Protein AF-A0A3P6U7C3-F1 (afdb_monomer)

Structure (mmCIF, N/CA/C/O backbone):
data_AF-A0A3P6U7C3-F1
#
_entry.id   AF-A0A3P6U7C3-F1
#
loop_
_atom_site.group_PDB
_atom_site.id
_atom_site.type_symbol
_atom_site.label_atom_id
_atom_site.label_alt_id
_atom_site.label_comp_id
_atom_site.label_asym_id
_atom_site.label_entity_id
_atom_site.label_seq_id
_atom_site.pdbx_PDB_ins_code
_atom_site.Cartn_x
_atom_site.Cartn_y
_atom_site.Cartn_z
_atom_site.occupancy
_atom_site.B_iso_or_equiv
_atom_site.auth_seq_id
_atom_site.auth_comp_id
_atom_site.auth_asym_id
_atom_site.auth_atom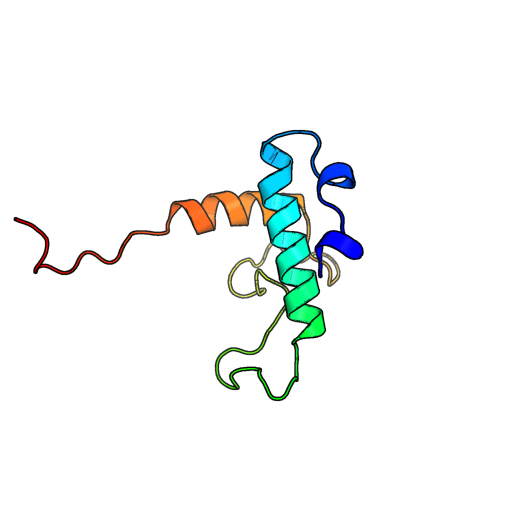_id
_atom_site.pdbx_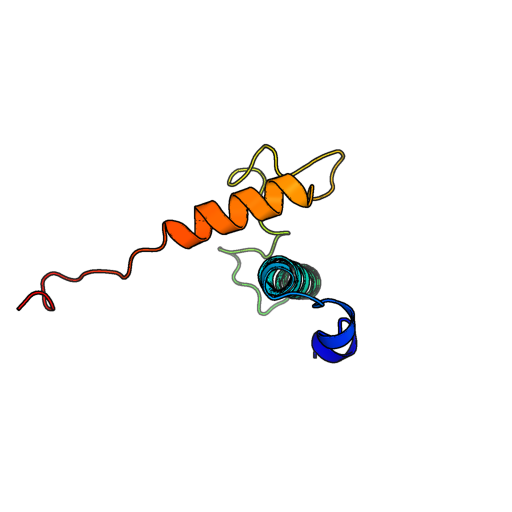PDB_model_num
ATOM 1 N N . MET A 1 1 ? 11.443 11.994 -0.040 1.00 67.06 1 MET A N 1
ATOM 2 C CA . MET A 1 1 ? 10.702 11.060 0.845 1.00 67.06 1 MET A CA 1
ATOM 3 C C . MET A 1 1 ? 9.221 11.170 0.522 1.00 67.06 1 MET A C 1
ATOM 5 O O . MET A 1 1 ? 8.813 12.268 0.170 1.00 67.06 1 MET A O 1
ATOM 9 N N . THR A 1 2 ? 8.431 10.093 0.611 1.00 79.06 2 THR A N 1
ATOM 10 C CA . THR A 1 2 ? 6.981 10.128 0.301 1.00 79.06 2 THR A CA 1
ATOM 11 C C . THR A 1 2 ? 6.250 11.207 1.103 1.00 79.06 2 THR A C 1
ATOM 13 O O . THR A 1 2 ? 5.397 11.887 0.558 1.00 79.06 2 THR A O 1
ATOM 16 N N . THR A 1 3 ? 6.682 11.466 2.338 1.00 82.12 3 THR A N 1
ATOM 17 C CA . THR A 1 3 ? 6.164 12.532 3.211 1.00 82.12 3 THR A CA 1
ATOM 18 C C . THR A 1 3 ? 6.363 13.955 2.677 1.00 82.12 3 THR A C 1
ATOM 20 O O . THR A 1 3 ? 5.639 14.852 3.084 1.00 82.12 3 THR A O 1
ATOM 23 N N . ALA A 1 4 ? 7.304 14.183 1.752 1.00 87.12 4 ALA A N 1
ATOM 24 C CA . ALA A 1 4 ? 7.495 15.492 1.121 1.00 87.12 4 ALA A CA 1
ATOM 25 C C . ALA A 1 4 ? 6.466 15.761 0.009 1.00 87.12 4 ALA A C 1
ATOM 27 O O . ALA A 1 4 ? 6.095 16.904 -0.225 1.00 87.12 4 ALA A O 1
ATOM 28 N N . THR A 1 5 ? 6.016 14.712 -0.685 1.00 88.50 5 THR A N 1
ATOM 29 C CA . THR A 1 5 ? 5.058 14.803 -1.802 1.00 88.50 5 THR A CA 1
ATOM 30 C C . THR A 1 5 ? 3.639 14.391 -1.405 1.00 88.50 5 THR A C 1
ATOM 32 O O . THR A 1 5 ? 2.692 14.669 -2.129 1.00 88.50 5 THR A O 1
ATOM 35 N N . PHE A 1 6 ? 3.491 13.708 -0.271 1.00 93.56 6 PHE A N 1
ATOM 36 C CA . PHE A 1 6 ? 2.239 13.215 0.293 1.00 93.56 6 PHE A CA 1
ATOM 37 C C . PHE A 1 6 ? 2.305 13.354 1.829 1.00 93.56 6 PHE A C 1
ATOM 39 O O . PHE A 1 6 ? 2.600 12.379 2.524 1.00 93.56 6 PHE A O 1
ATOM 46 N N . PRO A 1 7 ? 2.148 14.582 2.362 1.00 94.62 7 PRO A N 1
ATOM 47 C CA . PRO A 1 7 ? 2.361 14.879 3.779 1.00 94.62 7 PRO A CA 1
ATOM 48 C C . PRO A 1 7 ? 1.231 14.333 4.655 1.00 94.62 7 PRO A C 1
ATOM 50 O O . PRO A 1 7 ? 0.052 14.496 4.340 1.00 94.62 7 PRO A O 1
ATOM 53 N N . MET A 1 8 ? 1.588 13.717 5.780 1.00 93.62 8 MET A N 1
ATOM 54 C CA . MET A 1 8 ? 0.641 13.044 6.673 1.00 93.62 8 MET A CA 1
ATOM 55 C C . MET A 1 8 ? -0.363 14.021 7.290 1.00 93.62 8 MET A C 1
ATOM 57 O O . MET A 1 8 ? -1.552 13.729 7.350 1.00 93.62 8 MET A O 1
ATOM 61 N N . GLU A 1 9 ? 0.092 15.210 7.675 1.00 93.31 9 GLU A N 1
ATOM 62 C CA . GLU A 1 9 ? -0.695 16.241 8.359 1.00 93.31 9 GLU A CA 1
ATOM 63 C C . GLU A 1 9 ? -1.844 16.765 7.482 1.00 93.31 9 GLU A C 1
ATOM 65 O O . GLU A 1 9 ? -2.881 17.220 7.977 1.00 93.31 9 GLU A O 1
ATOM 70 N N . ALA A 1 10 ? -1.678 16.689 6.157 1.00 94.31 10 ALA A N 1
ATOM 71 C CA . ALA A 1 10 ? -2.716 17.046 5.199 1.00 94.31 10 ALA A CA 1
ATOM 72 C C . ALA A 1 10 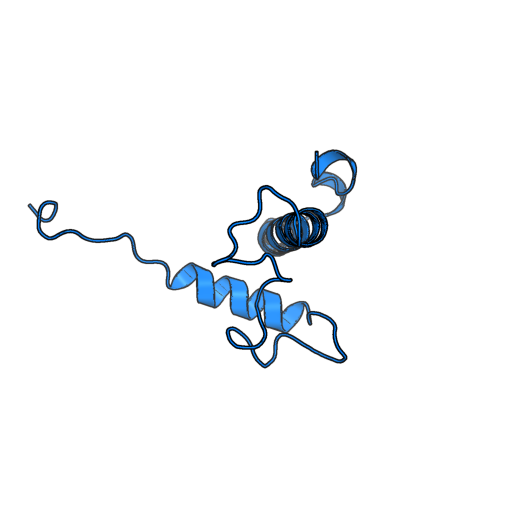? -3.749 15.925 5.004 1.00 94.31 10 ALA A C 1
ATOM 74 O O . ALA A 1 10 ? -4.905 16.224 4.717 1.00 94.31 10 ALA A O 1
ATOM 75 N N . GLN A 1 11 ? -3.340 14.663 5.159 1.00 94.94 11 GLN A N 1
ATOM 76 C CA . GLN A 1 11 ? -4.114 13.482 4.760 1.00 94.94 11 GLN A CA 1
ATOM 77 C C . GLN A 1 11 ? -4.791 12.756 5.931 1.00 94.94 11 GLN A C 1
ATOM 79 O O . GLN A 1 11 ? -5.764 12.045 5.711 1.00 94.94 11 GLN A O 1
ATOM 84 N N . VAL A 1 12 ? -4.280 12.915 7.154 1.00 96.25 12 VAL A N 1
ATOM 85 C CA . VAL A 1 12 ? -4.771 12.241 8.363 1.00 96.25 12 VAL A CA 1
ATOM 86 C C . VAL A 1 12 ? -5.404 13.277 9.283 1.00 96.25 12 VAL A C 1
ATOM 88 O O . VAL A 1 12 ? -4.712 14.161 9.792 1.00 96.25 12 VAL A O 1
ATOM 91 N N . LYS A 1 13 ? -6.721 13.189 9.485 1.00 96.88 13 LYS A N 1
ATOM 92 C CA . LYS A 1 13 ? -7.483 14.042 10.414 1.00 96.88 13 LYS A CA 1
ATOM 93 C C . LYS A 1 13 ? -7.985 13.255 11.615 1.00 96.88 13 LYS A C 1
ATOM 95 O O . LYS A 1 13 ? -8.029 13.805 12.711 1.00 96.88 13 LYS A O 1
ATOM 100 N N . ASN A 1 14 ? -8.263 11.973 11.418 1.00 96.06 14 ASN A N 1
ATOM 101 C CA . ASN A 1 14 ? -8.695 11.044 12.447 1.00 96.06 14 ASN A CA 1
ATOM 102 C C . ASN A 1 14 ? -7.807 9.783 12.457 1.00 96.06 14 ASN A C 1
ATOM 104 O O . ASN A 1 14 ? -7.161 9.475 11.449 1.00 96.06 14 ASN A O 1
ATOM 108 N N . PRO A 1 15 ? -7.759 9.021 13.567 1.00 92.81 15 PRO A N 1
ATOM 109 C CA . PRO A 1 15 ? -6.955 7.798 13.656 1.00 92.81 15 PRO A CA 1
ATOM 110 C C . PRO A 1 15 ? -7.231 6.780 12.539 1.00 92.81 15 PRO A C 1
ATOM 112 O O . PRO A 1 15 ? -6.310 6.131 12.044 1.00 92.81 15 PRO A O 1
ATOM 115 N N . GLU A 1 16 ? -8.481 6.657 12.101 1.00 90.38 16 GLU A N 1
ATOM 116 C CA . GLU A 1 16 ? -8.904 5.746 11.037 1.00 90.38 16 GLU A CA 1
ATOM 117 C C . GLU A 1 16 ? -8.340 6.098 9.651 1.00 90.38 16 GLU A C 1
ATOM 119 O O . GLU A 1 16 ? -8.210 5.208 8.805 1.00 90.38 16 GLU A O 1
ATOM 124 N N . ASP A 1 17 ? -7.939 7.352 9.423 1.00 94.94 17 ASP A N 1
ATOM 125 C CA . ASP A 1 17 ? -7.363 7.795 8.148 1.00 94.94 17 ASP A CA 1
ATOM 126 C C . ASP A 1 17 ? -5.961 7.217 7.928 1.00 94.94 17 ASP A C 1
ATOM 128 O O . ASP A 1 17 ? -5.511 7.073 6.788 1.00 94.94 17 ASP A O 1
ATOM 132 N N . VAL A 1 18 ? -5.266 6.847 9.012 1.00 95.62 18 VAL A N 1
ATOM 133 C CA . VAL A 1 18 ? -3.891 6.329 8.973 1.00 95.62 18 VAL A CA 1
ATOM 134 C C . VAL A 1 18 ? -3.797 5.063 8.122 1.00 95.62 18 VAL A C 1
ATOM 136 O O . VAL A 1 18 ? -2.822 4.895 7.387 1.00 95.62 18 VAL A O 1
ATOM 139 N N . ILE A 1 19 ? -4.821 4.202 8.163 1.00 95.88 19 ILE A N 1
ATOM 140 C CA . ILE A 1 19 ? -4.877 2.966 7.366 1.00 95.88 19 ILE A CA 1
ATOM 141 C C . ILE A 1 19 ? -4.791 3.309 5.876 1.00 95.88 19 ILE A C 1
ATOM 143 O O . ILE A 1 19 ? -3.937 2.789 5.154 1.00 95.88 19 ILE A O 1
ATOM 147 N N . MET A 1 20 ? -5.637 4.238 5.427 1.00 96.75 20 MET A N 1
ATOM 148 C CA . MET A 1 20 ? -5.690 4.646 4.026 1.00 96.75 20 MET A CA 1
ATOM 149 C C . MET A 1 20 ? -4.472 5.477 3.628 1.00 96.75 20 MET A C 1
ATOM 151 O O . MET A 1 20 ? -3.963 5.320 2.520 1.00 96.75 20 MET A O 1
ATOM 155 N N . TYR A 1 21 ? -3.954 6.320 4.522 1.00 96.69 21 TYR A N 1
ATOM 156 C CA . TYR A 1 21 ? -2.728 7.076 4.284 1.00 96.69 21 TYR A CA 1
ATOM 157 C C . TYR A 1 21 ? -1.532 6.153 4.024 1.00 96.69 21 TYR A C 1
ATOM 159 O O . TYR A 1 21 ? -0.859 6.297 3.001 1.00 96.69 21 TYR A 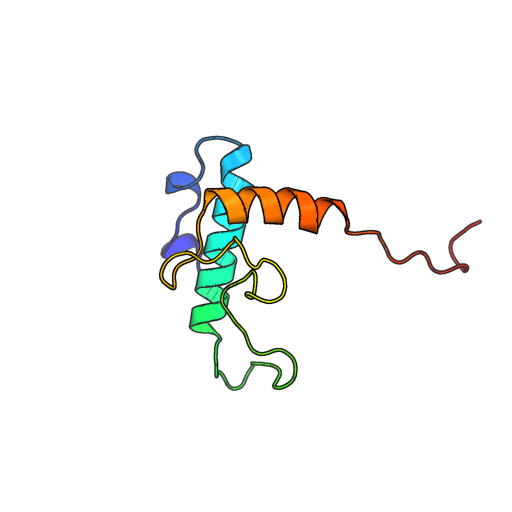O 1
ATOM 167 N N . LEU A 1 22 ? -1.287 5.176 4.905 1.00 96.88 22 LEU A N 1
ATOM 168 C CA . LEU A 1 22 ? -0.171 4.238 4.758 1.00 96.88 22 LEU A CA 1
ATOM 169 C C . LEU A 1 22 ? -0.318 3.376 3.504 1.00 96.88 22 LEU A C 1
ATOM 171 O O . LEU A 1 22 ? 0.663 3.153 2.794 1.00 96.88 22 LEU A O 1
ATOM 175 N N . TRP A 1 23 ? -1.537 2.931 3.200 1.00 97.38 23 TRP A N 1
ATOM 176 C CA . TRP A 1 23 ? -1.829 2.193 1.976 1.00 97.38 23 TRP A CA 1
ATOM 177 C C . TRP A 1 23 ? -1.531 3.018 0.711 1.00 97.38 23 TRP A C 1
ATOM 179 O O . TRP A 1 23 ? -0.787 2.551 -0.157 1.00 97.38 23 TRP A O 1
ATOM 189 N N . ARG A 1 24 ? -2.016 4.267 0.620 1.00 96.62 24 ARG A N 1
ATOM 190 C CA . ARG A 1 24 ? -1.724 5.162 -0.518 1.00 96.62 24 ARG A CA 1
ATOM 191 C C . ARG A 1 24 ? -0.227 5.444 -0.632 1.00 96.62 24 ARG A C 1
ATOM 193 O O . ARG A 1 24 ? 0.339 5.325 -1.716 1.00 96.62 24 ARG A O 1
ATOM 200 N N . ALA A 1 25 ? 0.435 5.752 0.483 1.00 96.81 25 ALA A N 1
ATOM 201 C CA . ALA A 1 25 ? 1.873 6.001 0.519 1.00 96.81 25 ALA A CA 1
ATOM 202 C C . ALA A 1 25 ? 2.688 4.790 0.030 1.00 96.81 25 ALA A C 1
ATOM 204 O O . ALA A 1 25 ? 3.627 4.960 -0.752 1.00 96.81 25 ALA A O 1
ATOM 205 N N . HIS A 1 26 ? 2.313 3.569 0.427 1.00 96.94 26 HIS A N 1
ATOM 206 C CA . HIS A 1 26 ? 2.930 2.344 -0.087 1.00 96.94 26 HIS A CA 1
ATOM 207 C C . HIS A 1 26 ? 2.707 2.171 -1.590 1.00 96.94 26 HIS A C 1
ATOM 209 O O . HIS A 1 26 ? 3.644 1.832 -2.308 1.00 96.94 26 HIS A O 1
ATOM 215 N N . ASN A 1 27 ? 1.507 2.456 -2.090 1.00 97.12 27 ASN A N 1
ATOM 216 C CA . ASN A 1 27 ? 1.196 2.324 -3.510 1.00 97.12 27 ASN A CA 1
ATOM 217 C C . ASN A 1 27 ? 1.876 3.374 -4.401 1.00 97.12 27 ASN A C 1
ATOM 219 O O . ASN A 1 27 ? 2.277 3.048 -5.522 1.00 97.12 27 ASN A O 1
ATOM 223 N N . ILE A 1 28 ? 2.113 4.586 -3.887 1.00 96.44 28 ILE A N 1
ATOM 224 C CA . ILE A 1 28 ? 2.986 5.588 -4.524 1.00 96.44 28 ILE A CA 1
ATOM 225 C C . ILE A 1 28 ? 4.408 5.027 -4.671 1.00 96.44 28 ILE A C 1
ATOM 227 O O . ILE A 1 28 ? 5.040 5.163 -5.721 1.00 96.44 28 ILE A O 1
ATOM 231 N N . VAL A 1 29 ? 4.920 4.366 -3.628 1.00 96.50 29 VAL A N 1
ATOM 232 C CA . VAL A 1 29 ? 6.249 3.743 -3.663 1.00 96.50 29 VAL A CA 1
ATOM 233 C C . VAL A 1 29 ? 6.277 2.547 -4.615 1.00 96.50 29 VAL A C 1
ATOM 235 O O . VAL A 1 29 ? 7.227 2.443 -5.389 1.00 96.50 29 VAL A O 1
ATOM 238 N N . ASN A 1 30 ? 5.247 1.697 -4.629 1.00 97.44 30 ASN A N 1
ATOM 239 C CA . ASN A 1 30 ? 5.144 0.578 -5.567 1.00 97.44 30 ASN A CA 1
ATOM 240 C C . ASN A 1 30 ? 5.169 1.065 -7.019 1.00 97.44 30 ASN A C 1
ATOM 242 O O . ASN A 1 30 ? 5.951 0.548 -7.807 1.00 97.44 30 ASN A O 1
ATOM 246 N N . ALA A 1 31 ? 4.398 2.105 -7.355 1.00 95.81 31 ALA A N 1
ATOM 247 C CA . ALA A 1 31 ? 4.415 2.698 -8.693 1.00 95.81 31 ALA A CA 1
ATOM 248 C C . ALA A 1 31 ? 5.803 3.238 -9.070 1.00 95.81 31 ALA A C 1
ATOM 250 O O . ALA A 1 31 ? 6.278 3.021 -10.179 1.00 95.81 31 ALA A O 1
ATOM 251 N N . ARG A 1 32 ? 6.490 3.908 -8.135 1.00 95.94 32 ARG A N 1
ATOM 252 C CA . ARG A 1 32 ? 7.846 4.432 -8.362 1.00 95.94 32 ARG A CA 1
ATOM 253 C C . ARG A 1 32 ? 8.884 3.325 -8.572 1.00 95.94 32 ARG A C 1
ATOM 255 O O . ARG A 1 32 ? 9.864 3.553 -9.283 1.00 95.94 32 ARG A O 1
ATOM 262 N N . LEU A 1 33 ? 8.738 2.200 -7.871 1.00 96.81 33 LEU A N 1
ATOM 263 C CA . LEU A 1 33 ? 9.697 1.091 -7.868 1.00 96.81 33 LEU A CA 1
ATOM 264 C C . LEU A 1 33 ? 9.420 0.030 -8.941 1.00 96.81 33 LEU A C 1
ATOM 266 O O . LEU A 1 33 ? 10.314 -0.765 -9.208 1.00 96.81 33 LEU A O 1
ATOM 270 N N . HIS A 1 34 ? 8.235 0.032 -9.549 1.00 97.38 34 HIS A N 1
ATOM 271 C CA . HIS A 1 34 ? 7.868 -0.903 -10.607 1.00 97.38 34 HIS A CA 1
ATOM 272 C C . HIS A 1 34 ? 8.880 -0.881 -11.761 1.00 97.38 34 HIS A C 1
ATOM 274 O O . HIS A 1 34 ? 9.183 0.187 -12.302 1.00 97.38 34 HIS A O 1
ATOM 280 N N . GLY A 1 35 ? 9.412 -2.050 -12.123 1.00 96.69 35 GLY A N 1
ATOM 281 C CA . GLY A 1 35 ? 10.366 -2.220 -13.219 1.00 96.69 35 GLY A CA 1
ATOM 282 C C . GLY A 1 35 ? 11.772 -1.676 -12.950 1.00 96.69 35 GLY A C 1
ATOM 283 O O . GLY A 1 35 ? 12.562 -1.552 -13.887 1.00 96.69 35 GLY A O 1
ATOM 284 N N . ARG A 1 36 ? 12.107 -1.310 -11.704 1.00 96.50 36 ARG A N 1
ATOM 285 C CA . ARG A 1 36 ? 13.473 -0.894 -11.344 1.00 96.50 36 ARG A CA 1
ATOM 286 C C . ARG A 1 36 ? 14.397 -2.095 -11.151 1.00 96.50 36 ARG A C 1
ATOM 288 O O . ARG A 1 36 ? 13.971 -3.179 -10.791 1.00 96.50 36 ARG A O 1
ATOM 295 N N . ASP A 1 37 ? 15.692 -1.856 -11.290 1.00 96.81 37 ASP A N 1
ATOM 296 C CA . ASP A 1 37 ? 16.780 -2.819 -11.066 1.00 96.81 37 ASP A CA 1
ATOM 297 C C . ASP A 1 37 ? 16.823 -3.426 -9.651 1.00 96.81 37 ASP A C 1
ATOM 299 O O . ASP A 1 37 ? 17.304 -4.538 -9.455 1.00 96.81 37 ASP A O 1
ATOM 303 N N . THR A 1 38 ? 16.303 -2.700 -8.664 1.00 96.56 38 THR A N 1
ATOM 304 C CA . THR A 1 38 ? 16.175 -3.150 -7.266 1.00 96.56 38 THR A CA 1
ATOM 305 C C . THR A 1 38 ? 14.906 -3.966 -6.991 1.00 96.56 38 THR A C 1
ATOM 307 O O . THR A 1 38 ? 14.692 -4.404 -5.859 1.00 96.56 38 THR A O 1
ATOM 310 N N . GLU A 1 39 ? 14.039 -4.153 -7.988 1.00 97.56 39 GLU A N 1
ATOM 311 C CA . GLU A 1 39 ? 12.834 -4.972 -7.879 1.00 97.56 39 GLU A CA 1
ATOM 312 C C . GLU A 1 39 ? 13.185 -6.465 -7.933 1.00 97.56 39 GLU A C 1
ATOM 314 O O . GLU A 1 39 ? 13.919 -6.913 -8.811 1.00 97.56 39 GLU A O 1
ATOM 319 N N . ASP A 1 40 ? 12.642 -7.253 -7.002 1.00 97.50 40 ASP A N 1
ATOM 320 C CA . ASP A 1 40 ? 12.750 -8.711 -7.066 1.00 97.50 40 ASP A CA 1
ATOM 321 C C . ASP A 1 40 ? 11.889 -9.233 -8.233 1.00 97.50 40 ASP A C 1
ATOM 323 O O . ASP A 1 40 ? 10.665 -9.060 -8.193 1.00 97.50 40 ASP A O 1
ATOM 327 N N . PRO A 1 41 ? 12.468 -9.923 -9.237 1.00 96.06 41 PRO A N 1
ATOM 328 C CA . PRO A 1 41 ? 11.716 -10.440 -10.380 1.00 96.06 41 PRO A CA 1
ATOM 329 C C . PRO A 1 41 ? 10.589 -11.416 -10.014 1.00 96.06 41 PRO A C 1
ATOM 331 O O . PRO A 1 41 ? 9.657 -11.598 -10.794 1.00 96.06 41 PRO A O 1
ATOM 334 N N . LYS A 1 42 ? 10.656 -12.068 -8.844 1.00 97.31 42 LYS A N 1
ATOM 335 C CA . LYS A 1 42 ? 9.601 -12.972 -8.354 1.00 97.31 42 LYS A CA 1
ATOM 336 C C . LYS A 1 42 ? 8.453 -12.232 -7.667 1.00 97.31 42 LYS A C 1
ATOM 338 O O . LYS A 1 42 ? 7.380 -12.810 -7.511 1.00 97.31 42 LYS A O 1
ATOM 343 N N . PHE A 1 43 ? 8.664 -10.981 -7.259 1.00 95.88 43 PHE A N 1
ATOM 344 C CA . PHE A 1 43 ? 7.693 -10.169 -6.524 1.00 95.88 43 PHE A CA 1
ATOM 345 C C . PHE A 1 43 ? 7.591 -8.758 -7.122 1.00 95.88 43 PHE A C 1
ATOM 347 O O . PHE A 1 43 ? 7.941 -7.775 -6.450 1.00 95.88 43 PHE A O 1
ATOM 354 N N . PRO A 1 44 ? 7.095 -8.648 -8.370 1.00 96.44 44 PRO A N 1
ATOM 355 C CA . PRO A 1 44 ? 6.932 -7.360 -9.026 1.00 96.44 44 PRO A CA 1
ATOM 356 C C . PRO A 1 44 ? 5.998 -6.457 -8.216 1.00 96.44 44 PRO A C 1
ATOM 358 O O . PRO A 1 44 ? 4.976 -6.889 -7.672 1.00 96.44 44 PRO A O 1
ATOM 361 N N . LYS A 1 45 ? 6.345 -5.176 -8.127 1.00 97.88 45 LYS A N 1
ATOM 362 C CA . LYS A 1 45 ? 5.535 -4.150 -7.482 1.00 97.88 45 LYS A CA 1
ATOM 363 C C . LYS A 1 45 ? 4.308 -3.896 -8.339 1.00 97.88 45 LYS A C 1
ATOM 365 O O . LYS A 1 45 ? 4.409 -3.551 -9.510 1.00 97.88 45 LYS A O 1
ATOM 370 N N . VAL A 1 46 ? 3.140 -4.033 -7.732 1.00 95.75 46 VAL A N 1
ATOM 371 C CA . VAL A 1 46 ? 1.845 -3.703 -8.331 1.00 95.75 46 VAL A CA 1
ATOM 372 C C . VAL A 1 46 ? 1.076 -2.797 -7.380 1.00 95.75 46 VAL A C 1
ATOM 374 O O . VAL A 1 46 ? 1.442 -2.653 -6.208 1.00 95.75 46 VAL A O 1
ATOM 377 N N . GLN A 1 47 ? 0.006 -2.179 -7.871 1.00 96.62 47 GLN A N 1
ATOM 378 C CA . GLN A 1 47 ? -0.945 -1.528 -6.978 1.00 96.62 47 GLN A CA 1
ATOM 379 C C . GLN A 1 47 ? -1.609 -2.601 -6.106 1.00 96.62 47 GLN A C 1
ATOM 381 O O . GLN A 1 47 ? -2.167 -3.571 -6.613 1.00 96.62 47 GLN A O 1
ATOM 386 N N . PHE A 1 48 ? -1.478 -2.457 -4.792 1.00 97.38 48 PHE A N 1
ATOM 387 C CA . PHE A 1 48 ? -2.036 -3.370 -3.804 1.00 97.38 48 PHE A CA 1
ATOM 388 C C . PHE A 1 48 ? -3.432 -2.890 -3.368 1.00 97.38 48 PHE A C 1
ATOM 390 O O . PHE A 1 48 ? -3.585 -1.691 -3.138 1.00 97.38 48 PHE A O 1
ATOM 397 N N . PRO A 1 49 ? -4.421 -3.774 -3.158 1.00 96.88 49 PRO A N 1
ATOM 398 C CA . PRO A 1 49 ? -4.359 -5.209 -3.414 1.00 96.88 49 PRO A CA 1
ATOM 399 C C . PRO A 1 49 ? -4.374 -5.536 -4.907 1.00 96.88 49 PRO A C 1
ATOM 401 O O . PRO A 1 49 ? -5.021 -4.861 -5.703 1.00 96.88 49 PRO A O 1
ATOM 404 N N . ALA A 1 50 ? -3.681 -6.613 -5.272 1.00 94.56 50 ALA A N 1
ATOM 405 C CA . ALA A 1 50 ? -3.820 -7.189 -6.600 1.00 94.56 50 ALA A CA 1
ATOM 406 C C . ALA A 1 50 ? -5.230 -7.779 -6.774 1.00 94.56 50 ALA A C 1
ATOM 408 O O . ALA A 1 50 ? -5.832 -8.255 -5.810 1.00 94.56 50 ALA A O 1
ATOM 409 N N . GLN A 1 51 ? -5.734 -7.822 -8.009 1.00 92.50 51 GLN A N 1
ATOM 410 C CA . GLN A 1 51 ? -7.099 -8.281 -8.299 1.00 92.50 51 GLN A CA 1
ATOM 411 C C . GLN A 1 51 ? -7.385 -9.711 -7.805 1.00 92.50 51 GLN A C 1
ATOM 413 O O . GLN A 1 51 ? -8.509 -10.014 -7.416 1.00 92.50 51 GLN A O 1
ATOM 418 N N . PHE A 1 52 ? -6.370 -10.582 -7.770 1.00 92.94 52 PHE A N 1
ATOM 419 C CA . PHE A 1 52 ? -6.510 -11.944 -7.244 1.00 92.94 52 PHE A CA 1
ATOM 420 C C . PHE A 1 52 ? -6.650 -12.006 -5.712 1.00 92.94 52 PHE A C 1
ATOM 422 O O . PHE A 1 52 ? -7.122 -13.014 -5.197 1.00 92.94 52 PHE A O 1
ATOM 429 N N . LEU A 1 53 ? -6.239 -10.960 -4.985 1.00 95.00 53 LEU A N 1
ATOM 430 C CA . LEU A 1 53 ? -6.432 -10.845 -3.534 1.00 95.00 53 LEU A CA 1
ATOM 431 C C . LEU A 1 53 ? -7.776 -10.205 -3.193 1.00 95.00 53 LEU A C 1
ATOM 433 O O . LEU A 1 53 ? -8.388 -10.562 -2.194 1.00 95.00 53 LEU A O 1
ATOM 437 N N . CYS A 1 54 ? -8.219 -9.251 -4.011 1.00 96.44 54 CYS A N 1
ATOM 438 C CA . CYS A 1 54 ? -9.459 -8.524 -3.791 1.00 96.44 54 CYS A CA 1
ATOM 439 C C . CYS A 1 54 ? -10.132 -8.195 -5.128 1.00 96.44 54 CYS A C 1
ATOM 441 O O . CYS A 1 54 ? -9.832 -7.183 -5.767 1.00 96.44 54 CYS A O 1
ATOM 443 N N . SER A 1 55 ? -11.062 -9.049 -5.555 1.00 94.44 55 SER A N 1
ATOM 444 C CA . SER A 1 55 ? -11.740 -8.906 -6.849 1.00 94.44 55 SER A CA 1
ATOM 445 C C . SER A 1 55 ? -12.692 -7.706 -6.905 1.00 94.44 55 SER A C 1
ATOM 447 O O . SER A 1 55 ? -12.898 -7.146 -7.978 1.00 94.44 55 SER A O 1
ATOM 449 N N . ASN A 1 56 ? -13.237 -7.280 -5.761 1.00 95.38 56 ASN A N 1
ATOM 450 C CA . ASN A 1 56 ? -14.135 -6.129 -5.631 1.00 95.38 56 ASN A CA 1
ATOM 451 C C . ASN A 1 56 ? -13.409 -4.810 -5.304 1.00 95.38 56 ASN A C 1
ATOM 453 O O . ASN A 1 56 ? -14.053 -3.766 -5.257 1.00 95.38 56 ASN A O 1
ATOM 457 N N . CYS A 1 57 ? -12.087 -4.829 -5.096 1.00 96.69 57 CYS A N 1
ATOM 458 C CA . CYS A 1 57 ? -11.315 -3.612 -4.841 1.00 96.69 57 CYS A CA 1
ATOM 459 C C . CYS A 1 57 ? -11.011 -2.821 -6.116 1.00 96.69 57 CYS A C 1
ATOM 461 O O . CYS A 1 57 ? -10.499 -1.717 -6.009 1.00 96.69 57 CYS A O 1
ATOM 463 N N . THR A 1 58 ? -11.270 -3.346 -7.318 1.00 93.81 58 THR A N 1
ATOM 464 C CA . THR A 1 58 ? -11.030 -2.628 -8.581 1.00 93.81 58 THR A CA 1
ATOM 465 C C . THR A 1 58 ? -12.345 -2.299 -9.276 1.00 93.81 58 THR A C 1
ATOM 467 O O . THR A 1 58 ? -13.099 -3.196 -9.641 1.00 93.81 58 THR A O 1
ATOM 470 N N . THR A 1 59 ? -12.570 -1.012 -9.534 1.00 90.81 59 THR A N 1
ATOM 471 C CA . THR A 1 59 ? -13.729 -0.496 -10.271 1.00 90.81 59 THR A CA 1
ATOM 472 C C . THR A 1 59 ? -13.232 0.424 -11.380 1.00 90.81 59 THR A C 1
ATOM 474 O O . THR A 1 59 ? -12.504 1.379 -11.118 1.00 90.81 59 THR A O 1
ATOM 477 N N . ASN A 1 60 ? -13.598 0.137 -12.635 1.00 87.75 60 ASN A N 1
ATOM 478 C CA . ASN A 1 60 ? -13.186 0.917 -13.815 1.00 87.75 60 ASN A CA 1
ATOM 479 C C . ASN A 1 60 ? -11.660 1.135 -13.922 1.00 87.75 60 ASN A C 1
ATOM 481 O O . ASN A 1 60 ? -11.197 2.213 -14.285 1.00 87.75 60 ASN A O 1
ATOM 485 N N . GLY A 1 61 ? -10.869 0.117 -13.567 1.00 82.62 61 GLY A N 1
ATOM 486 C CA . GLY A 1 61 ? -9.403 0.174 -13.631 1.00 82.62 61 GLY A CA 1
ATOM 487 C C . GLY A 1 61 ? -8.731 0.972 -12.508 1.00 82.62 61 GLY A C 1
ATOM 488 O O . GLY A 1 61 ? -7.518 1.146 -12.543 1.00 82.62 61 GLY A O 1
ATOM 489 N N . SER A 1 62 ? -9.488 1.434 -11.510 1.00 89.00 62 SER A N 1
ATOM 490 C CA . SER 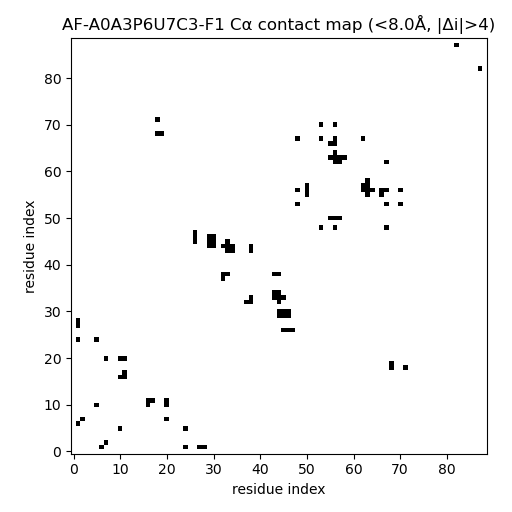A 1 62 ? -8.966 2.125 -10.326 1.00 89.00 62 SER A CA 1
ATOM 491 C C . SER A 1 62 ? -9.333 1.382 -9.043 1.00 89.00 62 SER A C 1
ATOM 493 O O . SER A 1 62 ? -10.332 0.662 -9.000 1.00 89.00 62 SER A O 1
ATOM 495 N N . LEU A 1 63 ? -8.533 1.559 -7.988 1.00 93.75 63 LEU A N 1
ATOM 496 C CA . LEU A 1 63 ? -8.827 0.961 -6.687 1.00 93.75 63 LEU A CA 1
ATOM 497 C C . LEU A 1 63 ? -9.983 1.706 -6.006 1.00 93.75 63 LEU A C 1
ATOM 499 O O . LEU A 1 63 ? -9.919 2.915 -5.797 1.00 93.75 63 LEU A O 1
ATOM 503 N N . ALA A 1 64 ? -11.045 0.977 -5.674 1.00 95.44 64 ALA A N 1
ATOM 504 C CA . ALA A 1 64 ? -12.219 1.490 -4.990 1.00 95.44 64 ALA A CA 1
ATOM 505 C C . ALA A 1 64 ? -11.926 1.608 -3.487 1.00 95.44 64 ALA A C 1
ATOM 507 O O . ALA A 1 64 ? -11.633 0.614 -2.818 1.00 95.44 64 ALA A O 1
ATOM 508 N N . GLU A 1 65 ? -11.960 2.831 -2.955 1.00 93.00 65 GLU A N 1
ATOM 509 C CA . GLU A 1 65 ? -11.410 3.127 -1.626 1.00 93.00 65 GLU A CA 1
ATOM 510 C C . GLU A 1 65 ? -12.136 2.412 -0.489 1.00 93.00 65 GLU A C 1
ATOM 512 O O . GLU A 1 65 ? -11.483 1.904 0.419 1.00 93.00 65 GLU A O 1
ATOM 517 N N . GLN A 1 66 ? -13.467 2.339 -0.544 1.00 94.81 66 GLN A N 1
ATOM 518 C CA . GLN A 1 66 ? -14.261 1.711 0.510 1.00 94.81 66 GLN A CA 1
ATOM 519 C C . GLN A 1 66 ? -13.985 0.205 0.587 1.00 94.81 66 GLN A C 1
ATOM 521 O O . GLN A 1 66 ? -13.610 -0.298 1.641 1.00 94.81 66 GLN A O 1
ATOM 526 N N . GLN A 1 67 ? -14.082 -0.497 -0.545 1.00 97.06 67 GLN A N 1
ATOM 527 C CA . GLN A 1 67 ? -13.812 -1.935 -0.620 1.00 97.06 67 GLN A CA 1
ATOM 528 C C . GLN A 1 67 ? -12.359 -2.237 -0.254 1.00 97.06 67 GLN A C 1
ATOM 530 O O . GLN A 1 67 ? -12.083 -3.219 0.430 1.00 97.06 67 GLN A O 1
ATOM 535 N N . THR A 1 68 ? -11.432 -1.362 -0.653 1.00 97.06 68 THR A N 1
ATOM 536 C CA . THR A 1 68 ? -10.023 -1.494 -0.281 1.00 97.06 68 THR A CA 1
ATOM 537 C C . THR A 1 68 ? -9.820 -1.319 1.217 1.00 97.06 68 THR A C 1
ATOM 539 O O . THR A 1 68 ? -9.109 -2.114 1.819 1.00 97.06 68 THR A O 1
ATOM 542 N N . ARG A 1 69 ? -10.461 -0.332 1.850 1.00 96.62 69 ARG A N 1
ATOM 543 C CA . ARG A 1 69 ? -10.391 -0.145 3.304 1.00 96.62 69 ARG A CA 1
ATOM 544 C C . ARG A 1 69 ? -10.881 -1.384 4.047 1.00 96.62 69 ARG A C 1
ATOM 546 O O . ARG A 1 69 ? -10.195 -1.846 4.956 1.00 96.62 69 ARG A O 1
ATOM 553 N N . ASP A 1 70 ? -12.030 -1.918 3.646 1.00 96.62 70 ASP A N 1
ATOM 554 C CA . ASP A 1 70 ? -12.621 -3.097 4.280 1.00 96.62 70 ASP A CA 1
ATOM 555 C C . ASP A 1 70 ? -11.715 -4.325 4.100 1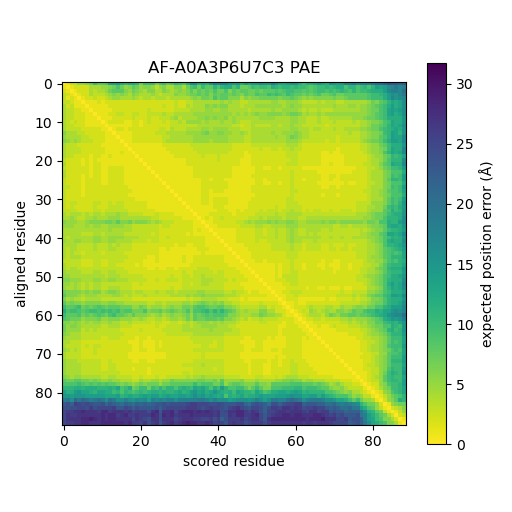.00 96.62 70 ASP A C 1
ATOM 557 O O . ASP A 1 70 ? -11.425 -5.029 5.068 1.00 96.62 70 ASP A O 1
ATOM 561 N N . PHE A 1 71 ? -11.164 -4.509 2.895 1.00 97.00 71 PHE A N 1
ATOM 562 C CA . PHE A 1 71 ? -10.151 -5.527 2.623 1.00 97.00 71 PHE A CA 1
ATOM 563 C C . PHE A 1 71 ? -8.904 -5.360 3.500 1.00 97.00 71 PHE A C 1
ATOM 565 O O . PHE A 1 71 ? -8.403 -6.345 4.026 1.00 97.00 71 PHE A O 1
ATOM 572 N N . LEU A 1 72 ? -8.381 -4.142 3.676 1.00 97.12 72 LEU A N 1
ATOM 573 C CA . LEU A 1 72 ? -7.175 -3.907 4.476 1.00 97.12 72 LEU A CA 1
ATOM 574 C C . LEU A 1 72 ? -7.404 -4.282 5.943 1.00 97.12 72 LEU A C 1
ATOM 576 O O . LEU A 1 72 ? -6.561 -4.951 6.538 1.00 97.12 72 LEU A O 1
ATOM 580 N N . VAL A 1 73 ? -8.538 -3.880 6.521 1.00 95.88 73 VAL A N 1
ATOM 581 C CA . VAL A 1 73 ? -8.882 -4.229 7.907 1.00 95.88 73 VAL A CA 1
ATOM 582 C C . VAL A 1 73 ? -8.953 -5.748 8.072 1.00 95.88 73 VAL A C 1
ATOM 584 O O . VAL A 1 73 ? -8.338 -6.288 8.991 1.00 95.88 73 VAL A O 1
ATOM 587 N N . ASP A 1 74 ? -9.633 -6.440 7.157 1.00 95.69 74 ASP A N 1
ATOM 588 C CA . ASP A 1 74 ? -9.751 -7.897 7.178 1.00 95.69 74 ASP A CA 1
ATOM 589 C C . ASP A 1 74 ? -8.393 -8.594 6.978 1.00 95.69 74 ASP A C 1
ATOM 591 O O . ASP A 1 74 ? -7.949 -9.368 7.829 1.00 95.69 74 ASP A O 1
ATOM 595 N N . TYR A 1 75 ? -7.674 -8.260 5.907 1.00 95.25 75 TYR A N 1
ATOM 596 C CA . TYR A 1 75 ? -6.410 -8.883 5.516 1.00 95.25 75 TYR A CA 1
ATOM 597 C C . TYR A 1 75 ? -5.347 -8.780 6.615 1.00 95.25 75 TYR A C 1
ATOM 599 O O . TYR A 1 75 ? -4.689 -9.767 6.952 1.00 95.25 75 TYR A O 1
ATOM 607 N N . TYR A 1 76 ? -5.197 -7.596 7.217 1.00 93.69 76 TYR A N 1
ATOM 608 C CA . TYR A 1 76 ? -4.219 -7.383 8.283 1.00 93.69 76 TYR A CA 1
ATOM 609 C C . TYR A 1 76 ? -4.658 -7.969 9.634 1.00 93.69 76 TYR A C 1
ATOM 611 O O . TYR A 1 76 ? -3.793 -8.277 10.454 1.00 93.69 76 TYR A O 1
ATOM 619 N N . SER A 1 77 ? -5.957 -8.206 9.864 1.00 93.44 77 SER A N 1
ATOM 620 C CA . SER A 1 77 ? -6.437 -8.893 11.076 1.00 93.44 77 SER A CA 1
ATOM 621 C C . SER A 1 77 ? -6.091 -10.390 11.109 1.00 93.44 77 SER A C 1
ATOM 623 O O . SER A 1 77 ? -5.986 -10.985 12.182 1.00 93.44 77 SER A O 1
ATOM 625 N N . HIS A 1 78 ? -5.851 -10.995 9.942 1.00 91.25 78 HIS A N 1
ATOM 626 C CA . HIS A 1 78 ? -5.524 -12.415 9.800 1.00 91.25 78 HIS A CA 1
ATOM 627 C C . HIS A 1 78 ? -4.024 -12.726 9.897 1.00 91.25 78 HIS A C 1
ATOM 629 O O . HIS A 1 78 ? -3.633 -13.897 9.834 1.00 91.25 78 HIS A O 1
ATOM 635 N N . ILE A 1 79 ? -3.166 -11.716 10.079 1.00 88.06 79 ILE A N 1
ATOM 636 C CA . ILE A 1 79 ? -1.728 -11.933 10.246 1.00 88.06 79 ILE A CA 1
ATOM 637 C C . ILE A 1 79 ? -1.472 -12.590 11.599 1.00 88.06 79 ILE A C 1
ATOM 639 O O . ILE A 1 79 ? -1.624 -11.982 12.657 1.00 88.06 79 ILE A O 1
ATOM 643 N N . ARG A 1 80 ? -1.032 -13.848 11.557 1.00 83.25 80 ARG A N 1
ATOM 644 C CA . ARG A 1 80 ? -0.589 -14.584 12.740 1.00 83.25 80 ARG A CA 1
ATOM 645 C C . ARG A 1 80 ? 0.935 -14.608 12.787 1.00 83.25 80 ARG A C 1
ATOM 647 O O . ARG A 1 80 ? 1.559 -14.893 11.762 1.00 83.25 80 ARG A O 1
ATOM 654 N N . PRO A 1 81 ? 1.553 -14.351 13.951 1.00 79.25 81 PRO A N 1
ATOM 655 C CA . PRO A 1 81 ? 2.980 -14.573 14.099 1.00 79.25 81 PRO A CA 1
ATOM 656 C C . PRO A 1 81 ? 3.286 -16.047 13.826 1.00 79.25 81 PRO A C 1
ATOM 658 O O . PRO A 1 81 ? 2.531 -16.936 14.225 1.00 79.25 81 PRO A O 1
ATOM 661 N N . PHE A 1 82 ? 4.396 -16.307 13.138 1.00 78.75 82 PHE A N 1
ATOM 662 C CA . PHE A 1 82 ? 4.866 -17.668 12.930 1.00 78.75 82 PHE A CA 1
ATOM 663 C C . PHE A 1 82 ? 5.177 -18.303 14.291 1.00 78.75 82 PHE A C 1
ATOM 665 O O . PHE A 1 82 ? 6.128 -17.913 14.968 1.00 78.75 82 PHE A O 1
ATOM 672 N N . GLN A 1 83 ? 4.355 -19.264 14.708 1.00 73.50 83 GLN A N 1
ATOM 673 C CA . GLN A 1 83 ? 4.573 -20.018 15.936 1.00 73.50 83 GLN A CA 1
ATOM 674 C C . GLN A 1 83 ? 5.409 -21.255 15.612 1.00 73.50 83 GLN A C 1
ATOM 676 O O . GLN A 1 83 ? 4.894 -22.282 15.174 1.00 73.50 83 GLN A O 1
ATOM 681 N N . THR A 1 84 ? 6.722 -21.167 15.813 1.00 67.56 84 THR A N 1
ATOM 682 C CA . THR A 1 84 ? 7.588 -22.348 15.778 1.00 67.56 84 THR A CA 1
ATOM 683 C C . THR A 1 84 ? 7.349 -23.181 1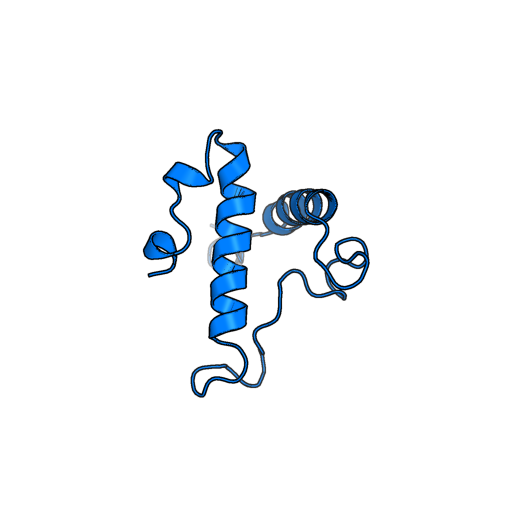7.045 1.00 67.56 84 THR A C 1
ATOM 685 O O . THR A 1 84 ? 7.416 -22.614 18.139 1.00 67.56 84 THR A O 1
ATOM 688 N N . PRO A 1 85 ? 7.198 -24.520 16.965 1.00 64.88 85 PRO A N 1
ATOM 689 C CA . PRO A 1 85 ? 7.032 -25.381 18.146 1.00 64.88 85 PRO A CA 1
ATOM 690 C C . PRO A 1 85 ? 8.149 -25.244 19.195 1.00 64.88 85 PRO A C 1
ATOM 692 O O . PRO A 1 85 ? 7.963 -25.586 20.354 1.00 64.88 85 PRO A O 1
ATOM 695 N N . LYS A 1 86 ? 9.316 -24.707 18.810 1.00 59.56 86 LYS A N 1
ATOM 696 C CA . LYS A 1 86 ? 10.454 -24.432 19.702 1.00 59.56 86 LYS A CA 1
ATOM 697 C C . LYS A 1 86 ? 10.226 -23.314 20.730 1.00 59.56 86 LYS A C 1
ATOM 699 O O . LYS A 1 86 ? 11.038 -23.198 21.643 1.00 59.56 86 LYS A O 1
ATOM 704 N N . PHE A 1 87 ? 9.183 -22.497 20.580 1.00 58.03 87 PHE A N 1
ATOM 705 C CA . PHE A 1 87 ? 8.909 -21.347 21.454 1.00 58.03 87 PHE A CA 1
ATOM 706 C C . PHE A 1 87 ? 7.592 -21.456 22.234 1.00 58.03 87 PHE A C 1
ATOM 708 O O . PHE A 1 87 ? 7.217 -20.515 22.926 1.00 58.03 87 PHE A O 1
ATOM 715 N N . LEU A 1 88 ? 6.922 -22.609 22.173 1.00 58.44 88 LEU A N 1
ATOM 716 C CA . LEU A 1 88 ? 5.869 -22.975 23.117 1.00 58.44 88 LEU A CA 1
ATOM 717 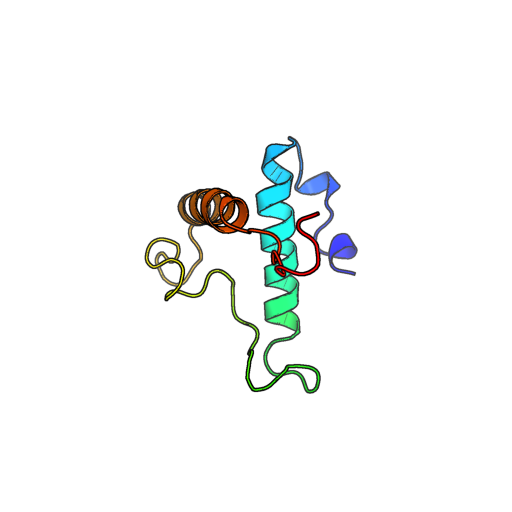C C . LEU A 1 88 ? 6.542 -23.729 24.275 1.00 58.44 88 LEU A C 1
ATOM 719 O O . LEU A 1 88 ? 6.774 -24.933 24.183 1.00 58.44 88 LEU A O 1
ATOM 723 N N . LYS A 1 89 ? 6.950 -22.995 25.313 1.00 52.78 89 LYS A N 1
ATOM 724 C CA . LYS A 1 89 ? 7.233 -23.552 26.641 1.00 52.78 89 LYS A CA 1
ATOM 725 C C . LYS A 1 89 ? 6.065 -23.237 27.556 1.00 52.78 89 LYS A C 1
ATOM 727 O O . LYS A 1 89 ? 5.565 -22.096 27.451 1.00 52.78 89 LYS A O 1
#

Sequence (89 aa):
MTTATFPMEAQVKNPEDVIMYLWRAHNIVNARLHGRDTEDPKFPKVQFPAQFLCSNCTTNGSLAEQQTRDFLVDYYSHIRPFQTPKFLK

Mean predicted aligned error: 5.39 Å

InterPro domains:
  IPR017905 ERV/ALR sulfhydryl oxidase domain [PS51324] (1-47)
  IPR036774 ERV/ALR sulfhydryl oxidase domain superfamily [G3DSA:1.20.120.310] (1-82)
  IPR036774 ERV/ALR sulfhydryl oxidase domain superfamily [SSF69000] (9-50)
  IPR039798 Sulfhydryl oxidase [PTHR22897] (1-80)

Solvent-accessible surface area (backbone atoms only — not comparable to full-atom values): 5664 Å² total; per-residue (Å²): 110,68,57,79,83,55,43,59,83,82,66,42,88,51,81,77,34,48,62,56,48,55,51,51,56,50,35,56,49,22,64,73,42,41,93,40,92,87,48,51,88,92,60,72,54,57,66,76,74,45,60,92,79,35,69,76,23,55,52,97,92,38,75,34,66,68,51,40,51,55,48,50,58,54,60,63,68,68,68,68,80,86,80,55,77,92,73,71,125

Secondary structure (DSSP, 8-state):
-HHHHS-HHHH-SSTTHHHHHHHHHHHHHHHHHTT-TTS-TTS---SSSPTTT-TTSEETTEE-HHHHHHHHHHHHHT------GGG--

Foldseek 3Di:
DLCVVQPPVVQDPDPLSVLVSVLVSVLVVLVVCAPDPPDDPVDGRDNPPDCVLPVPLDDPNDGDRVSVSVSSVVVVVPDDPDDDPVPPD

Radius of gyration: 15.93 Å; Cα contacts (8 Å, |Δi|>4): 57; chains: 1; bounding box: 31×42×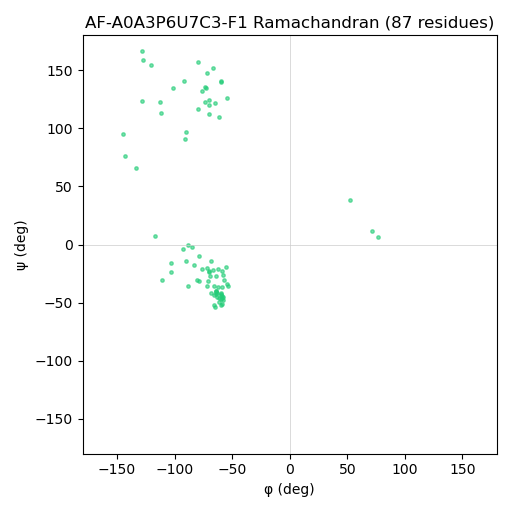40 Å

Nearest PDB structures (foldseek):
  3llk-assembly3_C  TM=8.878E-01  e=1.998E-04  Homo sapiens
  3llk-assembly2_B  TM=8.990E-01  e=3.399E-04  Homo sapiens
  3lli-assembly1_A  TM=8.798E-01  e=5.138E-04  Homo sapiens
  4p2l-assembly1_B  TM=9.109E-01  e=1.044E-03  Rattus norvegicus

pLDDT: mean 91.24, std 10.1, range [52.78, 97.88]

Organism: Cylicostephanus goldi (NCBI:txid71465)